Protein AF-A0AAP0BKU2-F1 (afdb_monomer)

Solvent-accessible surface area (backbone atoms only — not comparable to full-atom values): 7752 Å² total; per-residue (Å²): 138,86,81,87,77,85,82,78,79,85,74,84,80,76,85,79,80,78,82,73,80,79,79,76,81,79,82,77,78,85,77,86,82,77,89,74,92,74,93,72,87,76,77,78,81,85,78,91,78,80,87,72,78,78,74,76,77,62,91,74,78,71,86,82,68,91,45,63,26,53,69,70,60,49,53,50,32,32,74,70,42,69,52,50,80,83,22,26,48,94,71,35,59,52,40,62,46,64,90,46,34,63,57,86,79,85,132

Organism: NCBI:txid2320716

InterPro domains:
  IPR005062 SAC3/GANP/THP3, conserved domain [PF03399] (68-104)
  IPR045107 SAC3/GANP/THP3 [PTHR12436] (13-104)

Foldseek 3Di:
DDDDDDDDPPDDDDDDDPDDPPPPPPPPDDDDDDDDDDDDPPPPPDDPDDPDPPPPPCVPVDDPDPFQDDPVRLQVCLVVLVDDQQQDDVRDSNDGDSHRDHDDDDD

Secondary structure (DSSP, 8-state):
------------PPP------------------------------------------GGG-----SSSS-HHHHHHHHHHT---GGGSGGG-TT---TTT--PPPP-

Mean predicted aligned error: 20.45 Å

pLDDT: mean 70.55, std 18.83, range [44.5, 96.69]

Structure (mmCIF, N/CA/C/O backbone):
data_AF-A0AAP0BKU2-F1
#
_entry.id   AF-A0AAP0BKU2-F1
#
loop_
_atom_site.group_PDB
_atom_site.id
_atom_site.type_symbol
_atom_site.label_atom_id
_atom_site.label_alt_id
_atom_site.label_comp_id
_atom_site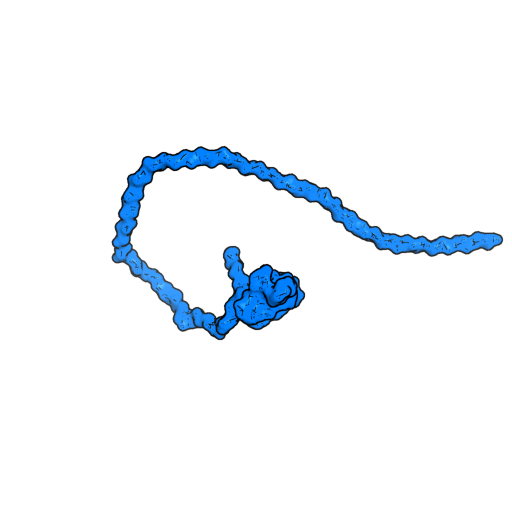.label_asym_id
_atom_site.label_entity_id
_atom_site.label_seq_id
_atom_site.pdbx_PDB_ins_code
_atom_site.Cartn_x
_atom_site.Cartn_y
_atom_site.Cartn_z
_atom_site.occupancy
_atom_site.B_iso_or_equiv
_atom_site.auth_seq_id
_atom_site.auth_comp_id
_atom_site.auth_asym_id
_atom_site.auth_atom_id
_atom_site.pdbx_PDB_model_num
ATOM 1 N N . MET A 1 1 ? -21.194 19.205 67.223 1.00 47.84 1 MET A N 1
ATOM 2 C CA . MET A 1 1 ? -19.894 18.611 66.838 1.00 47.84 1 MET A CA 1
ATOM 3 C C . MET A 1 1 ? -19.997 18.170 65.389 1.00 47.84 1 MET A C 1
ATOM 5 O O . MET A 1 1 ? -20.507 17.097 65.098 1.00 47.84 1 MET A O 1
ATOM 9 N N . GLU A 1 2 ? -19.614 19.071 64.495 1.00 47.94 2 GLU A N 1
ATOM 10 C CA . GLU A 1 2 ? -19.715 18.930 63.045 1.00 47.94 2 GLU A CA 1
ATOM 11 C C . GLU A 1 2 ? -18.552 18.084 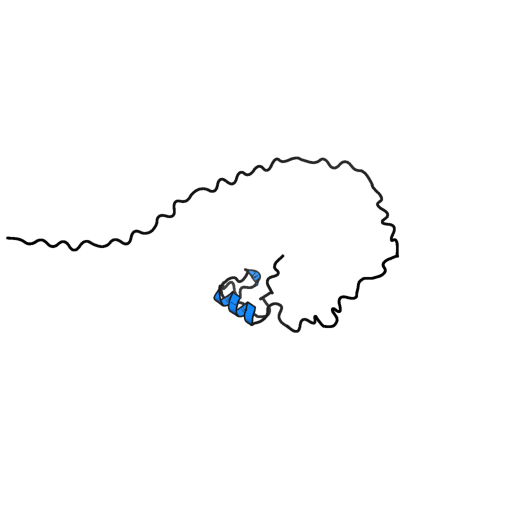62.517 1.00 47.94 2 GLU A C 1
ATOM 13 O O . GLU A 1 2 ? -17.396 18.342 62.850 1.00 47.94 2 GLU A O 1
ATOM 18 N N . LYS A 1 3 ? -18.839 17.044 61.728 1.00 59.38 3 LYS A N 1
ATOM 19 C CA . LYS A 1 3 ? -17.810 16.198 61.106 1.00 59.38 3 LYS A CA 1
ATOM 20 C C . LYS A 1 3 ? -17.835 16.412 59.596 1.00 59.38 3 LYS A C 1
ATOM 22 O O . LYS A 1 3 ? -18.475 15.668 58.861 1.00 59.38 3 LYS A O 1
ATOM 27 N N . ASN A 1 4 ? -17.109 17.439 59.161 1.00 52.69 4 ASN A N 1
ATOM 28 C CA . ASN A 1 4 ? -16.767 17.693 57.765 1.00 52.69 4 ASN A CA 1
ATOM 29 C C . ASN A 1 4 ? -15.960 16.520 57.187 1.00 52.69 4 ASN A C 1
ATOM 31 O O . ASN A 1 4 ? -14.862 16.229 57.659 1.00 52.69 4 ASN A O 1
ATOM 35 N N . ARG A 1 5 ? -16.472 15.868 56.139 1.00 62.91 5 ARG A N 1
ATOM 36 C CA . ARG A 1 5 ? -15.694 14.943 55.302 1.00 62.91 5 ARG A CA 1
ATOM 37 C C . ARG A 1 5 ? -15.717 15.447 53.864 1.00 62.91 5 ARG A C 1
ATOM 39 O O . ARG A 1 5 ? -16.667 15.210 53.126 1.00 62.91 5 ARG A O 1
ATOM 46 N N . ARG A 1 6 ? -14.664 16.181 53.498 1.00 54.22 6 ARG A N 1
ATOM 47 C CA . ARG A 1 6 ? -14.341 16.533 52.112 1.00 54.22 6 ARG A CA 1
ATOM 48 C C . ARG A 1 6 ? -13.913 15.255 51.389 1.00 54.22 6 ARG A C 1
ATOM 50 O O . ARG A 1 6 ? -13.002 14.571 51.843 1.00 54.22 6 ARG A O 1
ATOM 57 N N . ALA A 1 7 ? -14.597 14.921 50.299 1.00 56.16 7 ALA A N 1
ATOM 58 C CA . ALA A 1 7 ? -14.134 13.919 49.351 1.00 56.16 7 ALA A CA 1
ATOM 59 C C . ALA A 1 7 ? -13.176 14.611 48.373 1.00 56.16 7 ALA A C 1
ATOM 61 O O . ALA A 1 7 ? -13.584 15.457 47.576 1.00 56.16 7 ALA A O 1
ATOM 62 N N . GLU A 1 8 ? -11.894 14.283 48.488 1.00 57.38 8 GLU A N 1
ATOM 63 C CA . GLU A 1 8 ? -10.826 14.777 47.625 1.00 57.38 8 GLU A CA 1
ATOM 64 C C . GLU A 1 8 ? -11.015 14.213 46.204 1.00 57.38 8 GLU A C 1
ATOM 66 O O . GLU A 1 8 ? -11.008 13.000 45.984 1.00 57.38 8 GLU A O 1
ATOM 71 N N . LYS A 1 9 ? -11.211 15.105 45.225 1.00 58.78 9 LYS A N 1
ATOM 72 C CA . LYS A 1 9 ? -11.182 14.784 43.792 1.00 58.78 9 LYS A CA 1
ATOM 73 C C . LYS A 1 9 ? -9.774 14.302 43.439 1.00 58.78 9 LYS A C 1
ATOM 75 O O . LYS A 1 9 ? -8.853 15.111 43.366 1.00 58.78 9 LYS A O 1
ATOM 80 N N . LEU A 1 10 ? -9.614 13.010 43.163 1.00 61.06 10 LEU A N 1
ATOM 81 C CA . LEU A 1 10 ? -8.401 12.491 42.532 1.00 61.06 10 LEU A CA 1
ATOM 82 C C . LEU A 1 10 ? -8.328 13.035 41.098 1.00 61.06 10 LEU A C 1
ATOM 84 O O . LEU A 1 10 ? -8.983 12.544 40.180 1.00 61.06 10 LEU A O 1
ATOM 88 N N . GLY A 1 11 ? -7.579 14.124 40.938 1.00 46.12 11 GLY A N 1
ATOM 89 C CA . GLY A 1 11 ? -7.246 14.709 39.650 1.00 46.12 11 GLY A CA 1
ATOM 90 C C . GLY A 1 11 ? -6.291 13.796 38.890 1.00 46.12 11 GLY A C 1
ATOM 91 O O . GLY A 1 11 ? -5.171 13.553 39.328 1.00 46.12 11 GLY A O 1
ATOM 92 N N . PHE A 1 12 ? -6.716 13.319 37.725 1.00 53.94 12 PHE A N 1
ATOM 93 C CA . PHE A 1 12 ? -5.807 12.736 36.747 1.00 53.94 12 PHE A CA 1
ATOM 94 C C . PHE A 1 12 ? -5.004 13.875 36.106 1.00 53.94 12 PHE A C 1
ATOM 96 O O . PHE A 1 12 ? -5.531 14.646 35.303 1.00 53.94 12 PHE A O 1
ATOM 103 N N . GLN A 1 13 ? -3.733 14.020 36.489 1.00 53.72 13 GLN A N 1
ATOM 104 C CA . GLN A 1 13 ? -2.813 14.943 35.825 1.00 53.72 13 GLN A CA 1
ATOM 105 C C . GLN A 1 13 ? -2.478 14.423 34.422 1.00 53.72 13 GLN A C 1
ATOM 107 O O . GLN A 1 13 ? -1.919 13.343 34.246 1.00 53.72 13 GLN A O 1
ATOM 112 N N . ARG A 1 14 ? -2.816 15.230 33.415 1.00 55.12 14 ARG A N 1
ATOM 113 C CA . ARG A 1 14 ? -2.368 15.086 32.027 1.00 55.12 14 ARG A CA 1
ATOM 114 C C . ARG A 1 14 ? -0.847 15.313 31.970 1.00 55.12 14 ARG A C 1
ATOM 116 O O . ARG A 1 14 ? -0.409 16.371 32.425 1.00 55.12 14 ARG A O 1
ATOM 123 N N . PRO A 1 15 ? -0.041 14.401 31.399 1.00 47.75 15 PRO A N 1
ATOM 124 C CA . PRO A 1 15 ? 1.387 14.642 31.242 1.00 47.75 15 PRO A CA 1
ATOM 125 C C . PRO A 1 15 ? 1.607 15.784 30.243 1.00 47.75 15 PRO A C 1
ATOM 127 O O . PRO A 1 15 ? 1.125 15.747 29.109 1.00 47.75 15 PRO A O 1
ATOM 130 N N . GLN A 1 16 ? 2.310 16.823 30.691 1.00 46.59 16 GLN A N 1
ATOM 131 C CA . GLN A 1 16 ? 2.784 17.916 29.849 1.00 46.59 16 GLN A CA 1
ATOM 132 C C . GLN A 1 16 ? 4.022 17.419 29.100 1.00 46.59 16 GLN A C 1
ATOM 134 O O . GLN A 1 16 ? 5.077 17.220 29.697 1.00 46.59 16 GLN A O 1
ATOM 139 N N . ILE A 1 17 ? 3.890 17.187 27.795 1.00 55.84 17 ILE A N 1
ATOM 140 C CA . ILE A 1 17 ? 5.034 16.933 26.917 1.00 55.84 17 ILE A CA 1
ATOM 141 C C . ILE A 1 17 ? 5.771 18.267 26.780 1.00 55.84 17 ILE A C 1
ATOM 143 O O . ILE A 1 17 ? 5.309 19.172 26.085 1.00 55.84 17 ILE A O 1
ATOM 147 N N . SER A 1 18 ? 6.896 18.404 27.479 1.00 51.53 18 SER A N 1
ATOM 148 C CA . SER A 1 18 ? 7.845 19.492 27.272 1.00 51.53 18 SER A CA 1
ATOM 149 C C . SER A 1 18 ? 8.386 19.396 25.846 1.00 51.53 18 SER A C 1
ATOM 151 O O . SER A 1 18 ? 9.117 18.464 25.515 1.00 51.53 18 SER A O 1
ATOM 153 N N . GLN A 1 19 ? 8.000 20.343 24.994 1.00 48.72 19 GLN A N 1
ATOM 154 C CA . GLN A 1 19 ? 8.594 20.519 23.675 1.00 48.72 19 GLN A CA 1
ATOM 155 C C . GLN A 1 19 ? 10.036 20.995 23.867 1.00 48.72 19 GLN A C 1
ATOM 157 O O . GLN A 1 19 ? 10.276 22.156 24.189 1.00 48.72 19 GLN A O 1
ATOM 162 N N . THR A 1 20 ? 11.002 20.097 23.699 1.00 57.41 20 THR A N 1
ATOM 163 C CA . THR A 1 20 ? 12.382 20.491 23.428 1.00 57.41 20 THR A CA 1
ATOM 164 C C . THR A 1 20 ? 12.482 20.813 21.934 1.00 57.41 20 THR A C 1
ATOM 166 O O . THR A 1 20 ? 12.132 19.969 21.106 1.00 57.41 20 THR A O 1
ATOM 169 N N . PRO A 1 21 ? 12.927 22.015 21.528 1.00 51.44 21 PRO A N 1
ATOM 170 C CA . PRO A 1 21 ? 13.303 22.224 20.142 1.00 51.44 21 PRO A CA 1
ATOM 171 C C . PRO A 1 21 ? 14.583 21.424 19.886 1.00 51.44 21 PRO A C 1
ATOM 173 O O . PRO A 1 21 ? 15.638 21.718 20.447 1.00 51.44 21 PRO A O 1
ATOM 176 N N . LEU A 1 22 ? 14.488 20.393 19.046 1.00 50.16 22 LEU A N 1
ATOM 177 C CA . LEU A 1 22 ? 15.662 19.774 18.442 1.00 50.16 22 LEU A CA 1
ATOM 178 C C . LEU A 1 22 ? 16.332 20.847 17.580 1.00 50.16 22 LEU A C 1
ATOM 180 O O . LEU A 1 22 ? 15.827 21.209 16.517 1.00 50.16 22 LEU A O 1
ATOM 184 N N . SER A 1 23 ? 17.441 21.398 18.065 1.00 48.25 23 SER A N 1
ATOM 185 C CA . SER A 1 23 ? 18.301 22.292 17.302 1.00 48.25 23 SER A CA 1
ATOM 186 C C . SER A 1 23 ? 18.876 21.518 16.117 1.00 48.25 23 SER A C 1
ATOM 188 O O . SER A 1 23 ? 19.854 20.784 16.250 1.00 48.25 23 SER A O 1
ATOM 190 N N . PHE A 1 24 ? 18.246 21.654 14.954 1.00 48.50 24 PHE A N 1
ATOM 191 C CA . PHE A 1 24 ? 18.803 21.196 13.690 1.00 48.50 24 PHE A CA 1
ATOM 192 C C . PHE A 1 24 ? 19.968 22.133 13.347 1.00 48.50 24 PHE A C 1
ATOM 194 O O . PHE A 1 24 ? 19.767 23.230 12.831 1.00 48.50 24 PHE A O 1
ATOM 201 N N . SER A 1 25 ? 21.195 21.747 13.693 1.00 45.66 25 SER A N 1
ATOM 202 C CA . SER A 1 25 ? 22.397 22.457 13.252 1.00 45.66 25 SER A CA 1
ATOM 203 C C . SER A 1 25 ? 22.568 22.250 11.746 1.00 45.66 25 SER A C 1
ATOM 205 O O . SER A 1 25 ? 23.213 21.307 11.294 1.00 45.66 25 SER A O 1
ATOM 207 N N . SER A 1 26 ? 21.954 23.120 10.950 1.00 49.75 26 SER A N 1
ATOM 208 C CA . SER A 1 26 ? 22.125 23.170 9.502 1.00 49.75 26 SER A CA 1
ATOM 209 C C . SER A 1 26 ? 23.457 23.836 9.153 1.00 49.75 26 SER A C 1
ATOM 211 O O . SER A 1 26 ? 23.509 25.033 8.879 1.00 49.75 26 SER A O 1
ATOM 213 N N . ASN A 1 27 ? 24.539 23.059 9.136 1.00 55.94 27 ASN A N 1
ATOM 214 C CA . ASN A 1 27 ? 25.773 23.459 8.462 1.00 55.94 27 ASN A CA 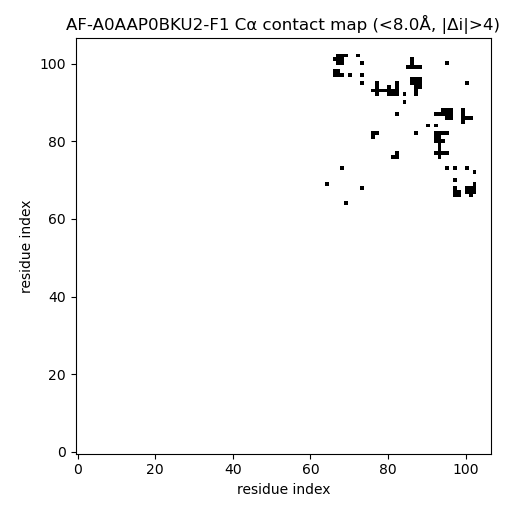1
ATOM 215 C C . ASN A 1 27 ? 25.682 23.055 6.985 1.00 55.94 27 ASN A C 1
ATOM 217 O O . ASN A 1 27 ? 26.207 22.021 6.584 1.00 55.94 27 ASN A O 1
ATOM 221 N N . LEU A 1 28 ? 24.997 23.864 6.173 1.00 53.78 28 LEU A N 1
ATOM 222 C CA . LEU A 1 28 ? 25.085 23.770 4.715 1.00 53.78 28 LEU A CA 1
ATOM 223 C C . LEU A 1 28 ? 26.039 24.858 4.219 1.00 53.78 28 LEU A C 1
ATOM 225 O O . LEU A 1 28 ? 25.623 25.949 3.827 1.00 53.78 28 LEU A O 1
ATOM 229 N N . SER A 1 29 ? 27.335 24.556 4.281 1.00 49.78 29 SER A N 1
ATOM 230 C CA . SER A 1 29 ? 28.363 25.361 3.627 1.00 49.78 29 SER A CA 1
ATOM 231 C C . SER A 1 29 ? 28.207 25.201 2.115 1.00 49.78 29 SER A C 1
ATOM 233 O O . SER A 1 29 ? 28.360 24.108 1.573 1.00 49.78 29 SER A O 1
ATOM 235 N N . ARG A 1 30 ? 27.830 26.287 1.437 1.00 57.69 30 ARG A N 1
ATOM 236 C CA . ARG A 1 30 ? 27.738 26.355 -0.023 1.00 57.69 30 ARG A CA 1
ATOM 237 C C . ARG A 1 30 ? 29.151 26.499 -0.589 1.00 57.69 30 ARG A C 1
ATOM 239 O O . ARG A 1 30 ? 29.660 27.613 -0.654 1.00 57.69 30 ARG A O 1
ATOM 246 N N . GLN A 1 31 ? 29.771 25.400 -1.011 1.00 53.97 31 GLN A N 1
ATOM 247 C CA . GLN A 1 31 ? 30.910 25.461 -1.927 1.00 53.97 31 GLN A CA 1
ATOM 248 C C . GLN A 1 31 ? 30.405 25.274 -3.357 1.00 53.97 31 GLN A C 1
ATOM 250 O O . GLN A 1 31 ? 29.805 24.265 -3.714 1.00 53.97 31 GLN A O 1
ATOM 255 N N . ALA A 1 32 ? 30.564 26.341 -4.135 1.00 45.72 32 ALA A N 1
ATOM 256 C CA . ALA A 1 32 ? 30.308 26.380 -5.559 1.00 45.72 32 ALA A CA 1
ATOM 257 C C . ALA A 1 32 ? 31.542 25.823 -6.276 1.00 45.72 32 ALA A C 1
ATOM 259 O O . ALA A 1 32 ? 32.535 26.534 -6.426 1.00 45.72 32 ALA A O 1
ATOM 260 N N . ASP A 1 33 ? 31.476 24.566 -6.711 1.00 49.88 33 ASP A N 1
ATOM 261 C CA . ASP A 1 33 ? 32.533 23.984 -7.528 1.00 49.88 33 ASP A CA 1
ATOM 262 C C . ASP A 1 33 ? 32.329 24.331 -9.002 1.00 49.88 33 ASP A C 1
ATOM 264 O O . ASP A 1 33 ? 31.317 24.035 -9.646 1.00 49.88 33 ASP A O 1
ATOM 268 N N . GLN A 1 34 ? 33.332 25.040 -9.502 1.00 58.47 34 GLN A N 1
ATOM 269 C CA . GLN A 1 34 ? 33.465 25.560 -10.847 1.00 58.47 34 GLN A CA 1
ATOM 270 C C . GLN A 1 34 ? 33.746 24.393 -11.804 1.00 58.47 34 GLN A C 1
ATOM 272 O O . GLN A 1 34 ? 34.716 23.656 -11.641 1.00 58.47 34 GLN A O 1
ATOM 277 N N . ARG A 1 35 ? 32.898 24.221 -12.825 1.00 44.50 35 ARG A N 1
ATOM 278 C CA . ARG A 1 35 ? 33.131 23.271 -13.920 1.00 44.50 35 ARG A CA 1
ATOM 279 C C . ARG A 1 35 ? 34.282 23.775 -14.793 1.00 44.50 35 ARG A C 1
ATOM 281 O O . ARG A 1 35 ? 34.078 24.659 -15.620 1.00 44.50 35 ARG A O 1
ATOM 288 N N . ALA A 1 36 ? 35.462 23.184 -14.638 1.00 45.56 36 ALA A N 1
ATOM 289 C CA . ALA A 1 36 ? 36.531 23.254 -15.628 1.00 45.56 36 ALA A CA 1
ATOM 290 C C . ALA A 1 36 ? 36.422 22.044 -16.568 1.00 45.56 36 ALA A C 1
ATOM 292 O O . ALA A 1 36 ? 36.348 20.897 -16.131 1.00 45.56 36 ALA A O 1
ATOM 293 N N . ALA A 1 37 ? 36.359 22.321 -17.868 1.00 51.28 37 ALA A N 1
ATOM 294 C CA . ALA A 1 37 ? 36.317 21.328 -18.925 1.00 51.28 37 ALA A CA 1
ATOM 295 C C . ALA A 1 37 ? 37.639 20.547 -18.993 1.00 51.28 37 ALA A C 1
ATOM 297 O O . ALA A 1 37 ? 38.693 21.126 -19.242 1.00 51.28 37 ALA A O 1
ATOM 298 N N . ALA A 1 38 ? 37.559 19.228 -18.842 1.00 49.00 38 ALA A N 1
ATOM 299 C CA . ALA A 1 38 ? 38.569 18.303 -19.332 1.00 49.00 38 ALA A CA 1
ATOM 300 C C . ALA A 1 38 ? 37.841 17.133 -20.000 1.00 49.00 38 ALA A C 1
ATOM 302 O O . ALA A 1 38 ? 37.186 16.318 -19.354 1.00 49.00 38 ALA A O 1
ATOM 303 N N . SER A 1 39 ? 37.910 17.107 -21.326 1.00 58.31 39 SER A N 1
ATOM 304 C CA . SER A 1 39 ? 37.540 15.981 -22.170 1.00 58.31 39 SER A CA 1
ATOM 305 C C . SER A 1 39 ? 38.431 14.785 -21.835 1.00 58.31 39 SER A C 1
ATOM 307 O O . SER A 1 39 ? 39.587 14.738 -22.250 1.00 58.31 39 SER A O 1
ATOM 309 N N . VAL A 1 40 ? 37.896 13.823 -21.087 1.00 57.47 40 VAL A N 1
ATOM 310 C CA . VAL A 1 40 ? 38.494 12.498 -20.911 1.00 57.47 40 VAL A CA 1
ATOM 311 C C . VAL A 1 40 ? 37.676 11.513 -21.740 1.00 57.47 40 VAL A C 1
ATOM 313 O O . VAL A 1 40 ? 36.546 11.163 -21.404 1.00 57.47 40 VAL A O 1
ATOM 316 N N . SER A 1 41 ? 38.239 11.118 -22.881 1.00 57.38 41 SER A N 1
ATOM 317 C CA . SER A 1 41 ? 37.748 10.010 -23.691 1.00 57.38 41 SER A CA 1
ATOM 318 C C . SER A 1 41 ? 38.030 8.705 -22.949 1.00 57.38 41 SER A C 1
ATOM 320 O O . SER A 1 41 ? 39.082 8.095 -23.127 1.00 57.38 41 SER A O 1
ATOM 322 N N . SER A 1 42 ? 37.109 8.281 -22.090 1.00 57.94 42 SER A N 1
ATOM 323 C CA . SER A 1 42 ? 37.158 6.931 -21.532 1.00 57.94 42 SER A CA 1
ATOM 324 C C . SER A 1 42 ? 36.605 5.959 -22.568 1.00 57.94 42 SER A C 1
ATOM 326 O O . SER A 1 42 ? 35.409 5.671 -22.594 1.00 57.94 42 SER A O 1
ATOM 328 N N . THR A 1 43 ? 37.471 5.467 -23.449 1.00 53.50 43 THR A N 1
ATOM 329 C CA . THR A 1 43 ? 37.216 4.207 -24.145 1.00 53.50 43 THR A CA 1
ATOM 330 C C . THR A 1 43 ? 37.229 3.116 -23.078 1.00 53.50 43 THR A C 1
ATOM 332 O O . THR A 1 43 ? 38.250 2.860 -22.448 1.00 53.50 43 THR A O 1
ATOM 335 N N . CYS A 1 44 ? 36.069 2.535 -22.785 1.00 56.94 44 CYS A 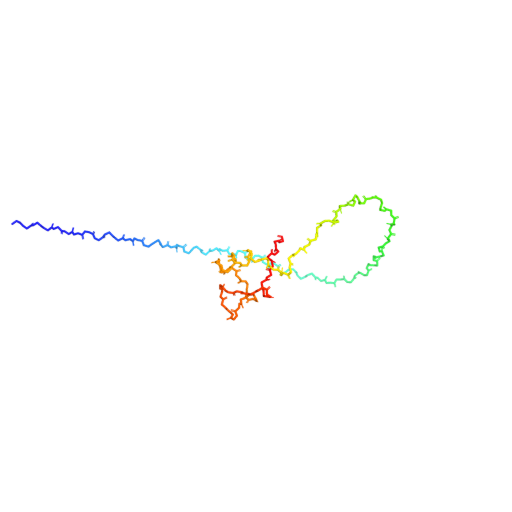N 1
ATOM 336 C CA . CYS A 1 44 ? 36.015 1.316 -21.992 1.00 56.94 44 CYS A CA 1
ATOM 337 C C . CYS A 1 44 ? 36.283 0.151 -22.944 1.00 56.94 44 CYS A C 1
ATOM 339 O O . CYS A 1 44 ? 35.381 -0.338 -23.621 1.00 56.94 44 CYS A O 1
ATOM 341 N N . ASP A 1 45 ? 37.551 -0.237 -23.040 1.00 54.72 45 ASP A N 1
ATOM 342 C CA . ASP A 1 45 ? 37.956 -1.482 -23.680 1.00 54.72 45 ASP A CA 1
ATOM 343 C C . ASP A 1 45 ? 37.227 -2.650 -22.995 1.00 54.72 45 ASP A C 1
ATOM 345 O O . ASP A 1 45 ? 37.339 -2.867 -21.787 1.00 54.72 45 ASP A O 1
ATOM 349 N N . MET A 1 46 ? 36.400 -3.360 -23.763 1.00 66.88 46 MET A N 1
ATOM 350 C CA . MET A 1 46 ? 35.687 -4.548 -23.303 1.00 66.88 46 MET A CA 1
ATOM 351 C C . MET A 1 46 ? 36.624 -5.746 -23.430 1.00 66.88 46 MET A C 1
ATOM 353 O O . MET A 1 46 ? 36.798 -6.280 -24.522 1.00 66.88 46 MET A O 1
ATOM 357 N N . ASP A 1 47 ? 37.218 -6.164 -22.317 1.00 66.56 47 ASP A N 1
ATOM 358 C CA . ASP A 1 47 ? 38.012 -7.390 -22.221 1.00 66.56 47 ASP A CA 1
ATOM 359 C C . ASP A 1 47 ? 37.064 -8.598 -22.022 1.00 66.56 47 ASP A C 1
ATOM 361 O O . ASP A 1 47 ? 36.392 -8.681 -20.984 1.00 66.56 47 ASP A O 1
ATOM 365 N N . PRO A 1 48 ? 36.909 -9.532 -22.985 1.00 64.56 48 PRO A N 1
ATOM 366 C CA . PRO A 1 48 ? 35.994 -10.650 -22.842 1.00 64.56 48 PRO A CA 1
ATOM 367 C C . PRO A 1 48 ? 36.759 -11.853 -22.291 1.00 64.56 48 PRO A C 1
ATOM 369 O O . PRO A 1 48 ? 37.109 -12.783 -23.019 1.00 64.56 48 PRO A O 1
ATOM 372 N N . LYS A 1 49 ? 36.984 -11.875 -20.977 1.00 57.31 49 LYS A N 1
ATOM 373 C CA . LYS A 1 49 ? 37.284 -13.134 -20.287 1.00 57.31 49 LYS A CA 1
ATOM 374 C C . LYS A 1 49 ? 36.571 -13.202 -18.947 1.00 57.31 49 LYS A C 1
ATOM 376 O O . LYS A 1 49 ? 37.114 -12.871 -17.899 1.00 57.31 49 LYS A O 1
ATOM 381 N N . ARG A 1 50 ? 35.300 -13.609 -19.011 1.00 58.53 50 ARG A N 1
ATOM 382 C CA . ARG A 1 50 ? 34.418 -13.804 -17.856 1.00 58.53 50 ARG A CA 1
ATOM 383 C C . ARG A 1 50 ? 33.907 -15.247 -17.817 1.00 58.53 50 ARG A C 1
ATOM 385 O O . ARG A 1 50 ? 32.740 -15.496 -18.087 1.00 58.53 50 ARG A O 1
ATOM 392 N N . ASP A 1 51 ? 34.784 -16.173 -17.451 1.00 56.34 51 ASP A N 1
ATOM 393 C CA . ASP A 1 51 ? 34.398 -17.454 -16.847 1.00 56.34 51 ASP A CA 1
ATOM 394 C C . ASP A 1 51 ? 34.357 -17.192 -15.328 1.00 56.34 51 ASP A C 1
ATOM 396 O O . ASP A 1 51 ? 35.331 -16.693 -14.779 1.00 56.34 51 ASP A O 1
ATOM 400 N N . SER A 1 52 ? 33.319 -17.396 -14.527 1.00 58.62 52 SER A N 1
ATOM 401 C CA . SER A 1 52 ? 32.063 -18.121 -14.627 1.00 58.62 52 SER A CA 1
ATOM 402 C C . SER A 1 52 ? 31.163 -17.523 -13.530 1.00 58.62 52 SER A C 1
ATOM 404 O O . SER A 1 52 ? 31.565 -17.535 -12.362 1.00 58.62 52 SER A O 1
ATOM 406 N N . PRO A 1 53 ? 29.986 -16.948 -13.825 1.00 57.34 53 PRO A N 1
ATOM 407 C CA . PRO A 1 53 ? 28.964 -16.851 -12.802 1.00 57.34 53 PRO A CA 1
ATOM 408 C C . PRO A 1 53 ? 28.388 -18.258 -12.664 1.00 57.34 53 PRO A C 1
ATOM 410 O O . PRO A 1 53 ? 27.739 -18.735 -13.596 1.00 57.34 53 PRO A O 1
ATOM 413 N N . GLU A 1 54 ? 28.598 -18.924 -11.523 1.00 58.94 54 GLU A N 1
ATOM 414 C CA . GLU A 1 54 ? 27.668 -19.982 -11.136 1.00 58.94 54 GLU A CA 1
ATOM 415 C C . GLU A 1 54 ? 26.273 -19.409 -11.335 1.00 58.94 54 GLU A C 1
ATOM 417 O O . GLU A 1 54 ? 25.904 -18.381 -10.757 1.00 58.94 54 GLU A O 1
ATOM 422 N N . SER A 1 55 ? 25.561 -20.021 -12.271 1.00 61.53 55 SER A N 1
ATOM 423 C CA . SER A 1 55 ? 24.204 -19.694 -12.621 1.00 61.53 55 SER A CA 1
ATOM 424 C C . SER A 1 55 ? 23.387 -19.860 -11.352 1.00 61.53 55 SER A C 1
ATOM 426 O O . SER A 1 55 ? 22.949 -20.965 -11.031 1.00 61.53 55 SER A O 1
ATOM 428 N N . LEU A 1 56 ? 23.215 -18.768 -10.602 1.00 63.09 56 LEU A N 1
ATOM 429 C CA . LEU A 1 56 ? 22.149 -18.638 -9.627 1.00 63.09 56 LEU A CA 1
ATOM 430 C C . LEU A 1 56 ? 20.906 -19.061 -10.394 1.00 63.09 56 LEU A C 1
ATOM 432 O O . LEU A 1 56 ? 20.480 -18.376 -11.322 1.00 63.09 56 LEU A O 1
ATOM 436 N N . ASN A 1 57 ? 20.437 -20.271 -10.103 1.00 62.97 57 ASN A N 1
ATOM 437 C CA . ASN A 1 57 ? 19.326 -20.906 -10.782 1.00 62.97 57 ASN A CA 1
ATOM 438 C C . ASN A 1 57 ? 18.063 -20.116 -10.420 1.00 62.97 57 ASN A C 1
ATOM 440 O O . ASN A 1 57 ? 17.262 -20.528 -9.586 1.00 62.97 57 ASN A O 1
ATOM 444 N N . PHE A 1 58 ? 17.889 -18.950 -11.044 1.00 60.31 58 PHE A N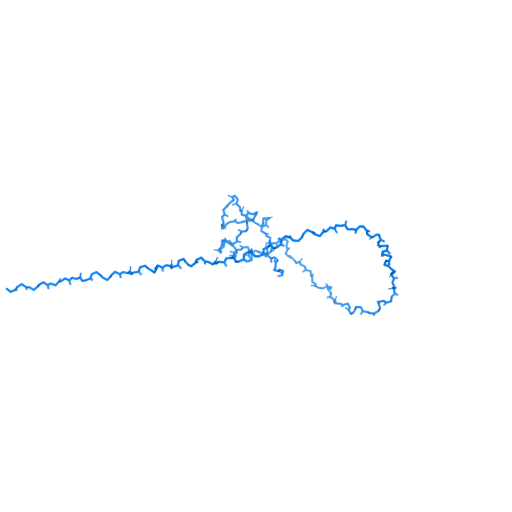 1
ATOM 445 C CA . PHE A 1 58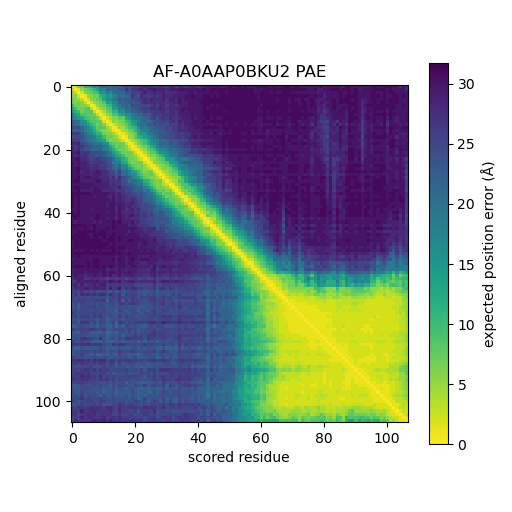 ? 16.692 -18.118 -10.976 1.00 60.31 58 PHE A CA 1
ATOM 446 C C . PHE A 1 58 ? 15.509 -18.775 -11.699 1.00 60.31 58 PHE A C 1
ATOM 448 O O . PHE A 1 58 ? 14.422 -18.207 -11.738 1.00 60.31 58 PHE A O 1
ATOM 455 N N . SER A 1 59 ? 15.704 -19.995 -12.208 1.00 60.31 59 SER A N 1
ATOM 456 C CA . SER A 1 59 ? 14.744 -20.849 -12.903 1.00 60.31 59 SER A CA 1
ATOM 457 C C . SER A 1 59 ? 13.421 -21.053 -12.152 1.00 60.31 59 SER A C 1
ATOM 459 O O . SER A 1 59 ? 12.455 -21.485 -12.766 1.00 60.31 59 SER A O 1
ATOM 461 N N . ASN A 1 60 ? 13.344 -20.710 -10.857 1.00 63.78 60 ASN A N 1
ATOM 462 C CA . ASN A 1 60 ? 12.156 -20.916 -10.024 1.00 63.78 60 ASN A CA 1
ATOM 463 C C . ASN A 1 60 ? 11.634 -19.659 -9.297 1.00 63.78 60 ASN A C 1
ATOM 465 O O . ASN A 1 60 ? 10.652 -19.766 -8.561 1.00 63.78 60 ASN A O 1
ATOM 469 N N . LEU A 1 61 ? 12.234 -18.470 -9.466 1.00 70.81 61 LEU A N 1
ATOM 470 C CA . LEU A 1 61 ? 11.709 -17.241 -8.845 1.00 70.81 61 LEU A CA 1
ATOM 471 C C . LEU A 1 61 ? 10.660 -16.589 -9.755 1.00 70.81 61 LEU A C 1
ATOM 473 O O . LEU A 1 61 ? 10.855 -15.501 -10.291 1.00 70.81 61 LEU A O 1
ATOM 477 N N . VAL A 1 62 ? 9.539 -17.280 -9.949 1.00 74.88 62 VAL A N 1
ATOM 478 C CA . VAL A 1 62 ? 8.405 -16.752 -10.714 1.00 74.88 62 VAL A CA 1
ATOM 479 C C . VAL A 1 62 ? 7.428 -16.087 -9.749 1.00 74.88 62 VAL A C 1
ATOM 481 O O . VAL A 1 62 ? 6.871 -16.730 -8.859 1.00 74.88 62 VAL A O 1
ATOM 484 N N . GLY A 1 63 ? 7.210 -14.781 -9.914 1.00 70.62 63 GLY A N 1
ATOM 485 C CA . GLY A 1 63 ? 6.154 -14.067 -9.203 1.00 70.62 63 GLY A CA 1
ATOM 486 C C . GLY A 1 63 ? 4.782 -14.505 -9.715 1.00 70.62 63 GLY A C 1
ATOM 487 O O . GLY A 1 63 ? 4.477 -14.323 -10.887 1.00 70.62 63 GLY A O 1
ATOM 488 N N . THR A 1 64 ? 3.951 -15.082 -8.847 1.00 78.00 64 THR A N 1
ATOM 489 C CA . THR A 1 64 ? 2.609 -15.584 -9.204 1.00 78.00 64 THR A CA 1
ATOM 490 C C . THR A 1 64 ? 1.477 -14.624 -8.844 1.00 78.00 64 THR A C 1
ATOM 492 O O . THR A 1 64 ? 0.314 -14.917 -9.109 1.00 78.00 64 THR A O 1
ATOM 495 N N . CYS A 1 65 ? 1.783 -13.488 -8.211 1.00 77.06 65 CYS A N 1
ATOM 496 C CA . CYS A 1 65 ? 0.771 -12.520 -7.800 1.00 77.06 65 CYS A CA 1
ATOM 497 C C . CYS A 1 65 ? 0.378 -11.629 -8.992 1.00 77.06 65 CYS A C 1
ATOM 499 O O . CYS A 1 65 ? 1.234 -10.885 -9.466 1.00 77.06 65 CYS A O 1
ATOM 501 N N . PRO A 1 66 ? -0.888 -11.664 -9.459 1.00 83.88 66 PRO A N 1
ATOM 502 C CA . PRO A 1 66 ? -1.357 -10.787 -10.538 1.00 83.88 66 PRO A CA 1
ATOM 503 C C . PRO A 1 66 ? -1.509 -9.326 -10.085 1.00 83.88 66 PRO A C 1
ATOM 505 O O . PRO A 1 66 ? -1.507 -8.418 -10.910 1.00 83.88 66 PRO A O 1
ATOM 508 N N . ASP A 1 67 ? -1.632 -9.102 -8.773 1.00 86.62 67 ASP A N 1
ATOM 509 C CA . ASP A 1 67 ? -1.716 -7.779 -8.161 1.00 86.62 67 ASP A CA 1
ATOM 510 C C . ASP A 1 67 ? -0.318 -7.250 -7.799 1.00 86.62 67 ASP A C 1
ATOM 512 O O . ASP A 1 67 ? 0.516 -7.984 -7.263 1.00 86.62 67 ASP A O 1
ATOM 516 N N . MET A 1 68 ? -0.107 -5.938 -7.960 1.00 89.62 68 MET A N 1
ATOM 517 C CA . MET A 1 68 ? 1.131 -5.248 -7.554 1.00 89.62 68 MET A CA 1
ATOM 518 C C . MET A 1 68 ? 1.365 -5.279 -6.034 1.00 89.62 68 MET A C 1
ATOM 520 O O . MET A 1 68 ? 2.501 -5.148 -5.577 1.00 89.62 68 MET A O 1
ATOM 524 N N . CYS A 1 69 ? 0.299 -5.456 -5.247 1.00 92.62 69 CYS A N 1
ATOM 525 C CA . CYS A 1 69 ? 0.330 -5.668 -3.803 1.00 92.62 69 CYS A CA 1
ATOM 526 C C . CYS A 1 69 ? -0.567 -6.864 -3.434 1.00 92.62 69 CYS A C 1
ATOM 528 O O . CYS A 1 69 ? -1.779 -6.816 -3.696 1.00 92.62 69 CYS A O 1
ATOM 530 N N . PRO A 1 70 ? -0.028 -7.921 -2.796 1.00 92.19 70 PRO A N 1
ATOM 531 C CA . PRO A 1 70 ? -0.816 -9.073 -2.367 1.00 92.19 70 PRO A CA 1
ATOM 532 C C . PRO A 1 70 ? -1.959 -8.690 -1.418 1.00 92.19 70 PRO A C 1
ATOM 534 O O . PRO A 1 70 ? -1.809 -7.824 -0.555 1.00 92.19 70 PRO A O 1
ATOM 537 N N . ALA A 1 71 ? -3.088 -9.401 -1.500 1.00 93.00 71 ALA A N 1
ATOM 538 C CA . ALA A 1 71 ? -4.290 -9.093 -0.716 1.00 93.00 71 ALA A CA 1
ATOM 539 C C . ALA A 1 71 ? -4.054 -9.028 0.804 1.00 93.00 71 ALA A C 1
ATOM 541 O O . ALA A 1 71 ? -4.627 -8.177 1.484 1.00 93.00 71 ALA A O 1
ATOM 542 N N . LYS A 1 72 ? -3.176 -9.889 1.336 1.00 92.56 72 LYS A N 1
ATOM 543 C CA . LYS A 1 72 ? -2.819 -9.898 2.762 1.00 92.56 72 LYS A CA 1
ATOM 544 C C . LYS A 1 72 ? -2.116 -8.607 3.193 1.00 92.56 72 LYS A C 1
ATOM 546 O O . LYS A 1 72 ? -2.474 -8.037 4.220 1.00 92.56 72 LYS A O 1
ATOM 551 N N . GLU A 1 73 ? -1.136 -8.153 2.413 1.00 94.25 73 GLU A N 1
ATOM 552 C CA . GLU A 1 73 ? -0.409 -6.904 2.675 1.00 94.25 73 GLU A CA 1
ATOM 553 C C . GLU A 1 73 ? -1.366 -5.712 2.578 1.00 94.25 73 GLU A C 1
ATOM 555 O O . GLU A 1 73 ? -1.429 -4.892 3.491 1.00 94.25 73 GLU A O 1
ATOM 560 N N . ARG A 1 74 ? -2.201 -5.679 1.535 1.00 95.06 74 ARG A N 1
ATOM 561 C CA . ARG A 1 74 ? -3.225 -4.647 1.335 1.00 95.06 74 ARG A CA 1
ATOM 562 C C . ARG A 1 74 ? -4.179 -4.514 2.526 1.00 95.06 74 ARG A C 1
ATOM 564 O O . ARG A 1 74 ? -4.370 -3.411 3.026 1.00 95.06 74 ARG A O 1
ATOM 571 N N . ALA A 1 75 ? -4.727 -5.625 3.020 1.00 95.38 75 ALA A N 1
ATOM 572 C CA . ALA A 1 75 ? -5.652 -5.620 4.157 1.00 95.38 75 ALA A CA 1
ATOM 573 C C . ALA A 1 75 ? -4.981 -5.137 5.456 1.00 95.38 75 ALA A C 1
ATOM 575 O O . ALA A 1 75 ? -5.582 -4.408 6.250 1.00 95.38 75 ALA A O 1
ATOM 576 N N . GLN A 1 76 ? -3.716 -5.513 5.673 1.00 95.94 76 GLN A N 1
ATOM 577 C CA . GLN A 1 76 ? -2.930 -4.997 6.794 1.00 95.94 76 GLN A CA 1
ATOM 578 C C . GLN A 1 76 ? -2.740 -3.481 6.673 1.00 95.94 76 GLN A C 1
ATOM 580 O O . GLN A 1 76 ? -2.927 -2.763 7.660 1.00 95.94 76 GLN A O 1
ATOM 585 N N . ARG A 1 77 ? -2.430 -2.998 5.467 1.00 96.12 77 ARG A N 1
ATOM 586 C CA . ARG A 1 77 ? -2.225 -1.576 5.195 1.00 96.12 77 ARG A CA 1
ATOM 587 C C . ARG A 1 77 ? -3.499 -0.743 5.385 1.00 96.12 77 ARG A C 1
ATOM 589 O O . ARG A 1 77 ? -3.478 0.303 6.034 1.00 96.12 77 ARG A O 1
ATOM 596 N N . GLU A 1 78 ? -4.652 -1.244 4.940 1.00 96.25 78 GLU A N 1
ATOM 597 C CA . GLU A 1 78 ? -5.960 -0.615 5.194 1.00 96.25 78 GLU A CA 1
ATOM 598 C C . GLU A 1 78 ? -6.286 -0.520 6.690 1.00 96.25 78 GLU A C 1
ATOM 600 O O . GLU A 1 78 ? -6.729 0.532 7.166 1.00 96.25 78 GLU A O 1
ATOM 605 N N . ARG A 1 79 ? -6.012 -1.588 7.453 1.00 96.69 79 ARG A N 1
ATOM 606 C CA . ARG A 1 79 ? -6.228 -1.623 8.909 1.00 96.69 79 ARG A CA 1
ATOM 607 C C . ARG A 1 79 ? -5.349 -0.613 9.646 1.00 96.69 79 ARG A C 1
ATOM 609 O O . ARG A 1 79 ? -5.828 0.042 10.572 1.00 96.69 79 ARG A O 1
ATOM 616 N N . LEU A 1 80 ? -4.078 -0.505 9.258 1.00 96.12 80 LEU A N 1
ATOM 617 C CA . LEU A 1 80 ? -3.111 0.418 9.861 1.00 96.12 80 LEU A CA 1
ATOM 618 C C . LEU A 1 80 ? -3.225 1.849 9.315 1.00 96.12 80 LEU A C 1
ATOM 620 O O . LEU A 1 80 ? -2.671 2.767 9.916 1.00 96.12 80 LEU A O 1
ATOM 624 N N . ARG A 1 81 ? -3.973 2.047 8.222 1.00 95.81 81 ARG A N 1
ATOM 625 C CA . ARG A 1 81 ? -4.125 3.327 7.508 1.00 95.81 81 ARG A CA 1
ATOM 626 C C . ARG A 1 81 ? -2.789 3.895 7.018 1.00 95.81 81 ARG A C 1
ATOM 628 O O . ARG A 1 81 ? -2.597 5.110 6.991 1.00 95.81 81 ARG A O 1
ATOM 635 N N . ASP A 1 82 ? -1.868 3.024 6.619 1.00 94.88 82 ASP A N 1
ATOM 636 C CA . ASP A 1 82 ? -0.522 3.384 6.147 1.00 94.88 82 ASP A CA 1
ATOM 637 C C . ASP A 1 82 ? -0.438 3.505 4.606 1.00 94.88 82 ASP A C 1
ATOM 639 O O . ASP A 1 82 ? 0.652 3.477 4.025 1.00 94.88 82 ASP A O 1
ATOM 643 N N . LEU A 1 83 ? -1.592 3.664 3.943 1.00 94.94 83 LEU A N 1
ATOM 644 C CA . LEU A 1 83 ? -1.730 3.841 2.496 1.00 94.94 83 LEU A CA 1
ATOM 645 C C . LEU A 1 83 ? -1.129 5.175 2.035 1.00 94.94 83 LEU A C 1
ATOM 647 O O . LEU A 1 83 ? -1.466 6.249 2.567 1.00 94.94 83 LEU A O 1
ATOM 651 N N . ALA A 1 84 ? -0.284 5.120 1.001 1.00 93.56 84 ALA A N 1
ATOM 652 C CA . ALA A 1 84 ? 0.243 6.319 0.360 1.00 93.56 84 ALA A CA 1
ATOM 653 C C . ALA A 1 84 ? -0.879 7.091 -0.353 1.00 93.56 84 ALA A C 1
ATOM 655 O O . ALA A 1 84 ? -1.927 6.535 -0.666 1.00 93.56 84 ALA A O 1
ATOM 656 N N . VAL A 1 85 ? -0.675 8.383 -0.619 1.00 93.88 85 VAL A N 1
ATOM 657 C CA . VAL A 1 85 ? -1.720 9.264 -1.182 1.00 93.88 85 VAL A CA 1
ATOM 658 C C . VAL A 1 85 ? -2.305 8.710 -2.485 1.00 93.88 85 VAL A C 1
ATOM 660 O O . VAL A 1 85 ? -3.520 8.714 -2.648 1.00 93.88 85 VAL A O 1
ATOM 663 N N . PHE A 1 86 ? -1.458 8.166 -3.359 1.00 92.75 86 PHE A N 1
ATOM 664 C CA . PHE A 1 86 ? -1.868 7.581 -4.639 1.00 92.75 86 PHE A CA 1
ATOM 665 C C . PHE A 1 86 ? -2.545 6.213 -4.509 1.00 92.75 86 PHE A C 1
ATOM 667 O O . PHE A 1 86 ? -3.248 5.789 -5.417 1.00 92.75 86 PHE A O 1
ATOM 674 N N . GLU A 1 87 ? -2.376 5.535 -3.373 1.00 94.31 87 GLU A N 1
ATOM 675 C CA . GLU A 1 87 ? -3.016 4.244 -3.115 1.00 94.31 87 GLU A CA 1
ATOM 676 C C . GLU A 1 87 ? -4.437 4.411 -2.557 1.00 94.31 87 GLU A C 1
ATOM 678 O O . GLU A 1 87 ? -5.199 3.447 -2.498 1.00 94.31 87 GLU A O 1
ATOM 683 N N . ARG A 1 88 ? -4.817 5.614 -2.110 1.00 96.44 88 ARG A N 1
ATOM 684 C CA . ARG A 1 88 ? -6.099 5.856 -1.436 1.00 96.44 88 ARG A CA 1
ATOM 685 C C . ARG A 1 88 ? -7.251 5.893 -2.426 1.00 96.44 88 ARG A C 1
ATOM 687 O O . ARG A 1 88 ? -7.304 6.742 -3.315 1.00 96.44 88 ARG A O 1
ATOM 694 N N . LEU A 1 89 ? -8.249 5.052 -2.187 1.00 96.50 89 LEU A N 1
ATOM 695 C CA . LEU A 1 89 ? -9.504 5.090 -2.920 1.00 96.50 89 LEU A CA 1
ATOM 696 C C . LEU A 1 89 ? -10.281 6.353 -2.525 1.00 96.50 89 LEU A C 1
ATOM 698 O O . LEU A 1 89 ? -10.636 6.532 -1.357 1.00 96.50 89 LEU A O 1
ATOM 702 N N . SER A 1 90 ? -10.524 7.241 -3.492 1.00 93.69 90 SER A N 1
ATOM 703 C CA . SER A 1 90 ? -11.271 8.494 -3.287 1.00 93.69 90 SER A CA 1
ATOM 704 C C . SER A 1 90 ? -10.709 9.367 -2.150 1.00 93.69 90 SER A C 1
ATOM 706 O O . SER A 1 90 ? -11.455 10.042 -1.446 1.00 93.69 90 SER A O 1
ATOM 708 N N . GLY A 1 91 ? -9.391 9.313 -1.920 1.00 93.69 91 GLY A N 1
ATOM 709 C CA . GLY A 1 91 ? -8.718 10.063 -0.854 1.00 93.69 91 GLY A CA 1
ATOM 710 C C . GLY A 1 91 ? -8.914 9.509 0.565 1.00 93.69 91 GLY A C 1
ATOM 711 O O . GLY A 1 91 ? -8.368 10.072 1.516 1.00 93.69 91 GLY A O 1
ATOM 712 N N . HIS A 1 92 ? -9.633 8.396 0.742 1.00 95.31 92 HIS A N 1
ATOM 713 C CA . HIS A 1 92 ? -9.891 7.822 2.060 1.00 95.31 92 HIS A CA 1
ATOM 714 C C . HIS A 1 92 ? -8.632 7.126 2.622 1.00 95.31 92 HIS A C 1
ATOM 716 O O . HIS A 1 92 ? -8.119 6.195 2.003 1.00 95.31 92 HIS A O 1
ATOM 722 N N . PRO A 1 93 ? -8.133 7.496 3.819 1.00 94.50 93 PRO A N 1
ATOM 723 C CA . PRO A 1 93 ? -6.833 7.028 4.323 1.00 94.50 93 PRO A CA 1
ATOM 724 C C . PRO A 1 93 ? -6.776 5.535 4.686 1.00 94.50 93 PRO A C 1
ATOM 726 O O . PRO A 1 93 ? -5.694 5.000 4.887 1.00 94.50 93 PRO A O 1
ATOM 729 N N . GLY A 1 94 ? -7.928 4.869 4.789 1.00 9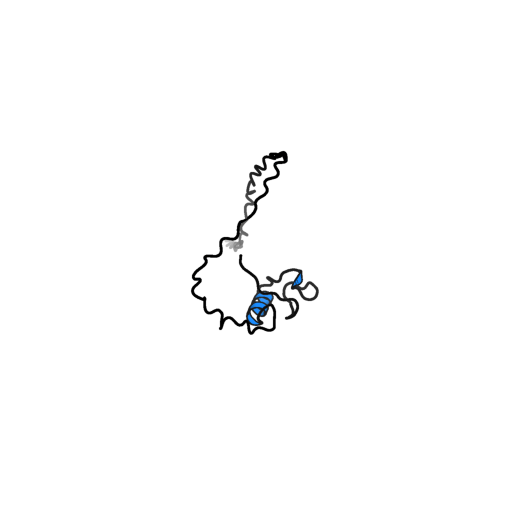5.94 94 GLY A N 1
ATOM 730 C CA . GLY A 1 94 ? -8.036 3.444 5.132 1.00 95.94 94 GLY A CA 1
ATOM 731 C C . GLY A 1 94 ? -8.724 2.579 4.077 1.00 95.94 94 GLY A C 1
ATOM 732 O O . GLY A 1 94 ? -9.240 1.528 4.434 1.00 95.94 94 GLY A O 1
ATOM 733 N N . LYS A 1 95 ? -8.837 3.042 2.826 1.00 96.44 95 LYS A N 1
ATOM 734 C CA . LYS A 1 95 ? -9.405 2.242 1.728 1.00 96.44 95 LYS A CA 1
ATOM 735 C C . LYS A 1 95 ? -8.497 2.313 0.509 1.00 96.44 95 LYS A C 1
ATOM 737 O O . LYS A 1 95 ? -8.074 3.406 0.133 1.00 96.44 95 LYS A O 1
ATOM 742 N N . THR A 1 96 ? -8.244 1.179 -0.125 1.00 96.31 96 THR A N 1
ATOM 743 C CA . THR A 1 96 ? -7.533 1.075 -1.404 1.00 96.31 96 THR A CA 1
ATOM 744 C C . THR A 1 96 ? -8.243 0.066 -2.317 1.00 96.31 96 THR A C 1
ATOM 746 O O . THR A 1 96 ? -9.322 -0.431 -2.001 1.00 96.31 96 THR A O 1
ATOM 749 N N . SER A 1 97 ? -7.684 -0.201 -3.492 1.00 94.44 97 SER A N 1
ATOM 750 C CA . SER A 1 97 ? -8.143 -1.245 -4.415 1.00 94.44 97 SER A CA 1
ATOM 751 C C . SER A 1 97 ? -6.943 -2.027 -4.941 1.00 94.44 97 SER A C 1
ATOM 753 O O . SER A 1 97 ? -5.805 -1.573 -4.821 1.00 94.44 97 SER A O 1
ATOM 755 N N . SER A 1 98 ? -7.170 -3.209 -5.517 1.00 93.31 98 SER A N 1
ATOM 756 C CA . SER A 1 98 ? -6.090 -4.044 -6.066 1.00 93.31 98 SER A CA 1
ATOM 757 C C . SER A 1 98 ? -5.285 -3.348 -7.167 1.00 93.31 98 SER A C 1
ATOM 759 O O . SER A 1 98 ? -4.092 -3.602 -7.282 1.00 93.31 98 SER A O 1
ATOM 761 N N . SER A 1 99 ? -5.908 -2.442 -7.926 1.00 91.94 99 SER A N 1
ATOM 762 C CA . SER A 1 99 ? -5.253 -1.672 -8.988 1.00 91.94 99 SER A CA 1
ATOM 763 C C . SER A 1 99 ? -4.450 -0.468 -8.487 1.00 91.94 99 SER A C 1
ATOM 765 O O . SER A 1 99 ? -3.564 -0.005 -9.199 1.00 91.94 99 SER A O 1
ATOM 767 N N . LEU A 1 100 ? -4.747 0.050 -7.288 1.00 93.94 100 LEU A N 1
ATOM 768 C CA . LEU A 1 100 ? -4.039 1.193 -6.695 1.00 93.94 100 LEU A CA 1
ATOM 769 C C . LEU A 1 100 ? -2.932 0.775 -5.721 1.00 93.94 100 LEU A C 1
ATOM 771 O O . LEU A 1 100 ? -1.967 1.513 -5.551 1.00 93.94 100 LEU A O 1
ATOM 775 N N . ALA A 1 101 ? -3.078 -0.372 -5.056 1.00 94.56 101 ALA A N 1
ATOM 776 C CA . ALA A 1 101 ? -2.142 -0.831 -4.037 1.00 94.56 101 ALA A CA 1
ATOM 777 C C . ALA A 1 101 ? -0.859 -1.402 -4.658 1.00 94.56 101 ALA A C 1
ATOM 779 O O . ALA A 1 101 ? -0.920 -2.314 -5.488 1.00 94.56 101 ALA A O 1
ATOM 780 N N . VAL A 1 102 ? 0.304 -0.941 -4.195 1.00 92.62 102 VAL A N 1
ATOM 781 C CA . VAL A 1 102 ? 1.616 -1.397 -4.681 1.00 92.62 102 VAL A CA 1
ATOM 782 C C . VAL A 1 102 ? 2.459 -1.896 -3.512 1.00 92.62 102 VAL A C 1
ATOM 784 O O . VAL A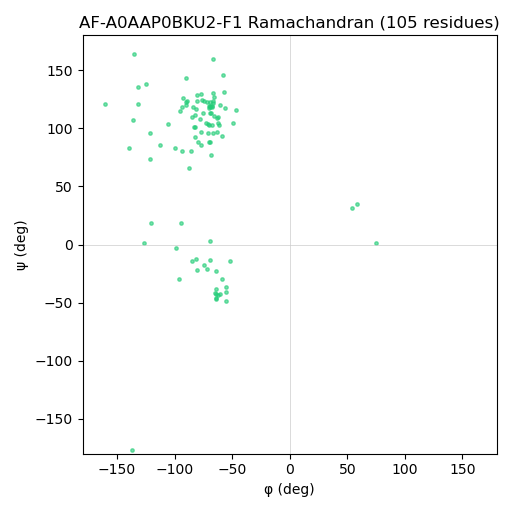 1 102 ? 2.469 -1.301 -2.436 1.00 92.62 102 VAL A O 1
ATOM 787 N N . LYS A 1 103 ? 3.169 -3.013 -3.707 1.00 89.44 103 LYS A N 1
ATOM 788 C CA . LYS A 1 103 ? 4.052 -3.567 -2.680 1.00 89.44 103 LYS A CA 1
ATOM 789 C C . LYS A 1 103 ? 5.093 -2.537 -2.247 1.00 89.44 103 LYS A C 1
ATOM 791 O O . LYS A 1 103 ? 5.791 -1.949 -3.077 1.00 89.44 103 LYS A O 1
ATOM 796 N N . LYS A 1 104 ? 5.238 -2.360 -0.933 1.00 85.94 104 LYS A N 1
ATOM 797 C CA . LYS A 1 104 ? 6.284 -1.497 -0.375 1.00 85.94 104 LYS A CA 1
ATOM 798 C C . LYS A 1 104 ? 7.658 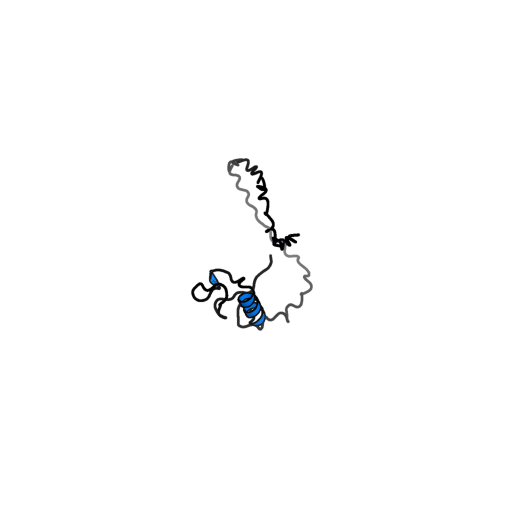-2.128 -0.647 1.00 85.94 104 LYS A C 1
ATOM 800 O O . LYS A 1 104 ? 7.933 -3.237 -0.190 1.00 85.94 104 LYS A O 1
ATOM 805 N N . VAL A 1 105 ? 8.517 -1.424 -1.384 1.00 82.06 105 VAL A N 1
ATOM 806 C CA . VAL A 1 105 ? 9.925 -1.811 -1.562 1.00 82.06 105 VAL A CA 1
ATOM 807 C C . VAL A 1 105 ? 10.739 -1.159 -0.450 1.00 82.06 105 VAL A C 1
ATOM 809 O O . VAL A 1 105 ? 10.705 0.061 -0.290 1.00 82.06 105 VAL A O 1
ATOM 812 N N . ASN A 1 106 ? 11.439 -1.979 0.330 1.00 78.62 106 ASN A N 1
ATOM 813 C CA . ASN A 1 106 ? 12.424 -1.503 1.294 1.00 78.62 106 ASN A CA 1
ATOM 814 C C . ASN A 1 106 ? 13.767 -1.439 0.562 1.00 78.62 106 ASN A C 1
ATOM 816 O O . ASN A 1 106 ? 14.200 -2.458 0.021 1.00 78.62 106 ASN A O 1
ATOM 820 N N . PHE A 1 107 ? 14.360 -0.249 0.502 1.00 67.94 107 PHE A N 1
ATOM 821 C CA . PHE A 1 107 ? 15.712 -0.033 -0.012 1.00 67.94 107 PHE A CA 1
ATOM 822 C C . PHE A 1 107 ? 16.735 -0.177 1.112 1.00 67.94 107 PHE A C 1
ATOM 824 O O . PHE A 1 107 ? 16.380 0.180 2.261 1.00 67.94 107 PHE A O 1
#

Radius of gyration: 30.97 Å; Cα contacts (8 Å, |Δi|>4): 59; chains: 1; bounding box: 58×47×91 Å

Sequence (107 aa):
MEKNRRAEKLGFQRPQISQTPLSFSSNLSRQADQRAAASVSSTCDMDPKRDSPESLNFSNLVGTCPDMCPAKERAQRERLRDLAVFERLSGHPGKTSSSLAVKKVNF